Protein AF-A0A0N9HWU1-F1 (afdb_monomer)

Foldseek 3Di:
DDDFDDDPNDTDDDDDDQDPPWDWDWDDDDQKIWIWTHDPVDTDIDMDGPVRVVVCCVVVVVVVVVVVVVVVVVVVVVVVPDDDPVPPD

Solvent-accessible surface area (backbone atoms only — not comparable to full-atom values): 5678 Å² total; per-residue (Å²): 133,86,82,64,66,66,61,98,84,46,72,65,83,88,86,84,83,89,53,97,85,60,43,74,49,76,50,80,53,100,64,34,36,40,33,40,38,43,47,100,90,60,63,52,78,47,77,35,40,60,70,55,44,52,53,48,51,54,55,49,51,52,52,51,51,53,51,52,52,53,52,51,53,52,54,50,56,58,60,77,64,66,76,87,67,90,81,75,127

Radius of gyration: 20.93 Å; Cα contacts (8 Å, |Δi|>4): 59; chains: 1; bounding box: 59×30×54 Å

Nearest PDB structures (foldseek):
  3fa8-assembly2_B  TM=6.413E-01  e=1.775E+00  Homo sapiens
  4zr2-assembly1_B  TM=5.163E-01  e=1.889E+00  Homo sapiens
  5dpq-assembly1_B  TM=5.200E-01  e=3.101E+00  Homo sapiens
  4afi-assembly1_B  TM=4.440E-01  e=2.420E+00  Homo sapiens
  7uct-assembly1_B  TM=5.149E-01  e=4.227E+00  Homo sapiens

Mean predicted aligned error: 10.51 Å

pLDDT: mean 80.14, std 17.69, range [36.12, 98.0]

Secondary structure (DSSP, 8-state):
-----EETTEEP-------TT--EEEEEETTEEEEEEEETTEEEEEEEEHHHHHHHHHHHHHHHHHHHHHHHHHHHHHHTT--S-TT--

Structure (mmCIF, N/CA/C/O backbone):
data_AF-A0A0N9HWU1-F1
#
_entry.id   AF-A0A0N9HWU1-F1
#
loop_
_atom_site.group_PDB
_atom_site.id
_atom_site.type_symbol
_atom_site.label_atom_id
_atom_site.label_alt_id
_atom_site.label_comp_id
_atom_site.label_asym_id
_atom_site.label_entity_id
_atom_site.label_seq_id
_atom_site.pdbx_PDB_ins_code
_atom_site.Cartn_x
_atom_site.Cartn_y
_atom_site.Cartn_z
_atom_site.occupancy
_atom_site.B_iso_or_equiv
_atom_site.auth_seq_id
_atom_site.auth_comp_id
_atom_site.auth_asym_id
_atom_site.auth_atom_id
_atom_site.pdbx_PDB_model_num
ATOM 1 N N . MET A 1 1 ? 6.841 11.478 -2.542 1.00 36.12 1 MET A N 1
ATOM 2 C CA . MET A 1 1 ? 6.998 12.254 -3.791 1.00 36.12 1 MET A CA 1
ATOM 3 C C . MET A 1 1 ? 6.449 11.385 -4.912 1.00 36.12 1 MET A C 1
ATOM 5 O O . MET A 1 1 ? 6.981 10.306 -5.106 1.00 36.12 1 MET A O 1
ATOM 9 N N . VAL A 1 2 ? 5.339 11.767 -5.551 1.00 48.00 2 VAL A N 1
ATOM 10 C CA . VAL A 1 2 ? 4.779 11.015 -6.692 1.00 48.00 2 VAL A CA 1
ATOM 11 C C . VAL A 1 2 ? 5.545 11.456 -7.936 1.00 48.00 2 VAL A C 1
ATOM 13 O O . VAL A 1 2 ? 5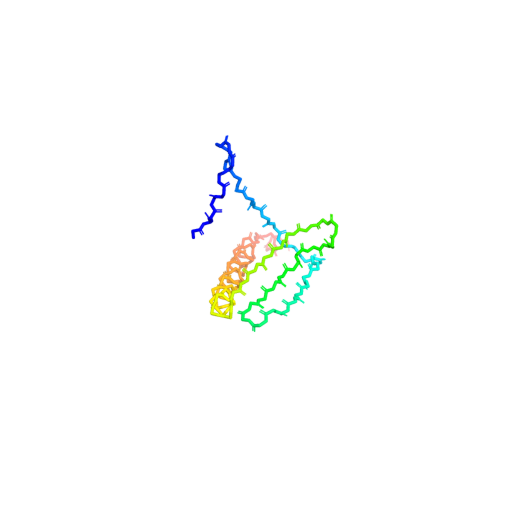.560 12.646 -8.248 1.00 48.00 2 VAL A O 1
ATOM 16 N N . GLY A 1 3 ? 6.241 10.526 -8.592 1.00 44.88 3 GLY A N 1
ATOM 17 C CA . GLY A 1 3 ? 6.986 10.802 -9.817 1.00 44.88 3 GLY A CA 1
ATOM 18 C C . GLY A 1 3 ? 6.025 11.158 -10.947 1.00 44.88 3 GLY A C 1
ATOM 19 O O . GLY A 1 3 ? 5.248 10.322 -11.393 1.00 44.88 3 GLY A O 1
ATOM 20 N N . VAL A 1 4 ? 6.061 12.410 -11.394 1.00 49.53 4 VAL A N 1
ATOM 21 C CA . VAL A 1 4 ? 5.303 12.870 -12.557 1.00 49.53 4 VAL A CA 1
ATOM 22 C C . VAL A 1 4 ? 6.158 12.617 -13.793 1.00 49.53 4 VAL A C 1
ATOM 24 O O . VAL A 1 4 ? 7.132 13.331 -14.031 1.00 49.53 4 VAL A O 1
ATOM 27 N N . LEU A 1 5 ? 5.801 11.615 -14.594 1.00 50.81 5 LEU A N 1
ATOM 28 C CA . LEU A 1 5 ? 6.362 11.472 -15.936 1.00 50.81 5 LEU A CA 1
ATOM 29 C C . LEU A 1 5 ? 5.672 12.490 -16.851 1.00 50.81 5 LEU A C 1
ATOM 31 O O . LEU A 1 5 ? 4.478 12.387 -17.127 1.00 50.81 5 LEU A O 1
ATOM 35 N N . SER A 1 6 ? 6.427 13.497 -17.290 1.00 48.28 6 SER A N 1
ATOM 36 C CA . SER A 1 6 ? 6.001 14.436 -18.329 1.00 48.28 6 SER A CA 1
ATOM 37 C C . SER A 1 6 ? 6.366 13.857 -19.691 1.00 48.28 6 SER A C 1
ATOM 39 O O . SER A 1 6 ? 7.545 13.693 -20.001 1.00 48.28 6 SER A O 1
ATOM 41 N N . SER A 1 7 ? 5.364 13.570 -20.520 1.00 52.91 7 SER A N 1
ATOM 42 C CA . SER A 1 7 ? 5.562 13.417 -21.964 1.00 52.91 7 SER A CA 1
ATOM 43 C C . SER A 1 7 ? 4.764 14.513 -22.668 1.00 52.91 7 SER A C 1
ATOM 45 O O . SER A 1 7 ? 3.586 14.719 -22.380 1.00 52.91 7 SER A O 1
ATOM 47 N N . ASN A 1 8 ? 5.427 15.295 -23.526 1.00 61.03 8 ASN A N 1
ATOM 48 C CA . ASN A 1 8 ? 4.831 16.413 -24.275 1.00 61.03 8 ASN A CA 1
ATOM 49 C C . ASN A 1 8 ? 4.093 17.476 -23.425 1.00 61.03 8 ASN A C 1
ATOM 51 O O . ASN A 1 8 ? 3.175 18.127 -23.917 1.00 61.03 8 ASN A O 1
ATOM 55 N N . GLY A 1 9 ? 4.485 17.676 -22.160 1.00 51.38 9 GLY A N 1
ATOM 56 C CA . GLY A 1 9 ? 3.889 18.693 -21.281 1.00 51.38 9 GLY A CA 1
ATOM 57 C C . GLY A 1 9 ? 2.614 18.259 -20.550 1.00 51.38 9 GLY A C 1
ATOM 58 O O . GLY A 1 9 ? 1.996 19.084 -19.881 1.00 51.38 9 GLY A O 1
ATOM 59 N N . VAL A 1 10 ? 2.228 16.982 -20.631 1.00 44.34 10 VAL A N 1
ATOM 60 C CA . VAL A 1 10 ? 1.127 16.421 -19.837 1.00 44.34 10 VAL A CA 1
ATOM 61 C C . VAL A 1 10 ? 1.697 15.700 -18.620 1.00 44.34 10 VAL A C 1
ATOM 63 O O . VAL A 1 10 ? 2.469 14.752 -18.748 1.00 44.34 10 VAL A O 1
ATOM 66 N N . ALA A 1 11 ? 1.297 16.159 -17.436 1.00 57.34 11 ALA A N 1
ATOM 67 C CA . ALA A 1 11 ? 1.562 15.521 -16.155 1.00 57.34 11 ALA A CA 1
ATOM 68 C C . ALA A 1 11 ? 0.363 14.647 -15.771 1.00 57.34 11 ALA A C 1
ATOM 70 O O . ALA A 1 11 ? -0.736 15.165 -15.569 1.00 57.34 11 ALA A O 1
ATOM 71 N N . VAL A 1 12 ? 0.563 13.333 -15.657 1.00 53.66 12 VAL A N 1
ATOM 72 C CA . VAL A 1 12 ? -0.485 12.410 -15.202 1.00 53.66 12 VAL A CA 1
ATOM 73 C C . VAL A 1 12 ? -0.269 12.106 -13.723 1.00 53.66 12 VAL A C 1
ATOM 75 O O . VAL A 1 12 ? 0.776 11.597 -13.330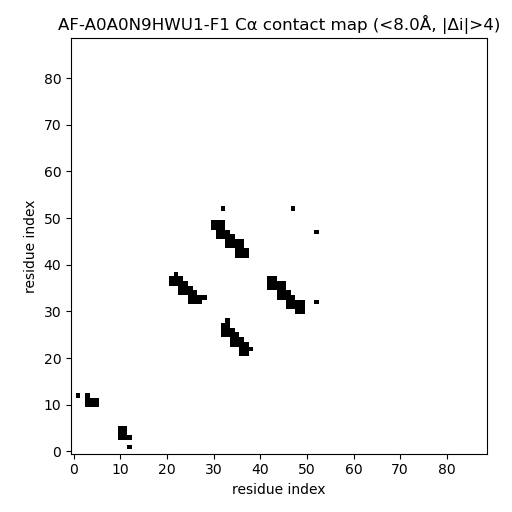 1.00 53.66 12 VAL A O 1
ATOM 78 N N . CYS A 1 13 ? -1.269 12.423 -12.904 1.00 63.09 13 CYS A N 1
ATOM 79 C CA . CYS A 1 13 ? -1.371 11.975 -11.520 1.00 63.09 13 CYS A CA 1
ATOM 80 C C . CYS A 1 13 ? -2.607 11.081 -11.426 1.00 63.09 13 CYS A C 1
ATOM 82 O O . CYS A 1 13 ? -3.714 11.526 -11.736 1.00 63.09 13 CYS A O 1
ATOM 84 N N . ALA A 1 14 ? -2.413 9.820 -11.050 1.00 71.06 14 ALA A N 1
ATOM 85 C CA . ALA A 1 14 ? -3.496 8.864 -10.889 1.00 71.06 14 ALA A CA 1
ATOM 86 C C . ALA A 1 14 ? -3.777 8.652 -9.401 1.00 71.06 14 ALA A C 1
ATOM 88 O O . ALA A 1 14 ? -2.871 8.368 -8.620 1.00 71.06 14 ALA A O 1
ATOM 89 N N . TRP A 1 15 ? -5.048 8.771 -9.026 1.00 75.75 15 TRP A N 1
ATOM 90 C CA . TRP A 1 15 ? -5.541 8.373 -7.714 1.00 75.75 15 TRP A CA 1
ATOM 91 C C . TRP A 1 15 ? -6.349 7.098 -7.889 1.00 75.75 15 TRP A C 1
ATOM 93 O O . TRP A 1 15 ? -7.284 7.061 -8.687 1.00 75.75 15 TRP A O 1
ATOM 103 N N . PHE A 1 16 ? -6.003 6.062 -7.136 1.00 78.31 16 PHE A N 1
ATOM 104 C CA . PHE A 1 16 ? -6.740 4.808 -7.123 1.00 78.31 16 PHE A CA 1
ATOM 105 C C . PHE A 1 16 ? -7.253 4.518 -5.715 1.00 78.31 16 PHE A C 1
ATOM 107 O O . PHE A 1 16 ? -6.632 4.870 -4.712 1.00 78.31 16 PHE A O 1
ATOM 114 N N . LYS A 1 17 ? -8.420 3.877 -5.644 1.00 86.19 17 LYS A N 1
ATOM 115 C CA . LYS A 1 17 ? -9.016 3.404 -4.396 1.00 86.19 17 LYS A CA 1
ATOM 116 C C . LYS A 1 17 ? -9.051 1.884 -4.423 1.00 86.19 17 LYS A C 1
ATOM 118 O O . LYS A 1 17 ? -9.780 1.299 -5.219 1.00 86.19 17 LYS A O 1
ATOM 123 N N . ILE A 1 18 ? -8.311 1.257 -3.516 1.00 88.06 18 ILE A N 1
ATOM 124 C CA . ILE A 1 18 ? -8.396 -0.185 -3.278 1.00 88.06 18 ILE A CA 1
ATOM 125 C C . ILE A 1 18 ? -9.590 -0.425 -2.350 1.00 88.06 18 ILE A C 1
ATOM 127 O O . ILE A 1 18 ? -9.701 0.196 -1.292 1.00 88.06 18 ILE A O 1
ATOM 131 N N . SER A 1 19 ? -10.513 -1.289 -2.763 1.00 89.00 19 SER A N 1
ATOM 132 C CA . SER A 1 19 ? -11.691 -1.665 -1.975 1.00 89.00 19 SER A CA 1
ATOM 133 C C . SER A 1 19 ? -11.693 -3.162 -1.677 1.00 89.00 19 SER A C 1
ATOM 135 O O . SER A 1 19 ? -10.941 -3.923 -2.290 1.00 89.00 19 SER A O 1
ATOM 137 N N . GLY A 1 20 ? -12.519 -3.582 -0.714 1.00 82.69 20 GLY A N 1
ATOM 138 C CA . GLY 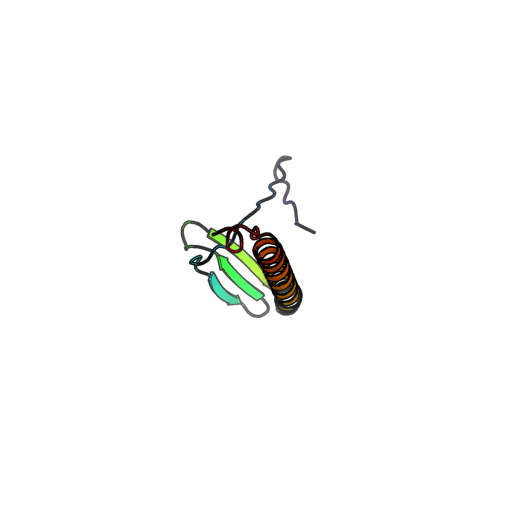A 1 20 ? -12.692 -4.999 -0.400 1.00 82.69 20 GLY A CA 1
ATOM 139 C C . GLY A 1 20 ? -13.139 -5.769 -1.643 1.00 82.69 20 GLY A C 1
ATOM 140 O O . GLY A 1 20 ? -14.138 -5.409 -2.258 1.00 82.69 20 GLY A O 1
ATOM 141 N N . GLY A 1 21 ? -12.374 -6.793 -2.025 1.00 85.38 21 GLY A N 1
ATOM 142 C CA . GLY A 1 21 ? -12.602 -7.578 -3.244 1.00 85.38 21 GLY A CA 1
ATOM 143 C C . GLY A 1 21 ? -11.726 -7.194 -4.441 1.00 85.38 21 GLY A C 1
ATOM 144 O O . GLY A 1 21 ? -11.801 -7.863 -5.467 1.00 85.38 21 GLY A O 1
ATOM 145 N N . CYS A 1 22 ? -10.873 -6.169 -4.331 1.00 87.75 22 CYS A N 1
ATOM 146 C CA . CYS A 1 22 ? -9.810 -5.941 -5.311 1.00 87.75 22 CYS A CA 1
ATOM 147 C C . CYS A 1 22 ? -8.792 -7.088 -5.232 1.00 87.75 22 CYS A C 1
ATOM 149 O O . CYS A 1 22 ? -8.230 -7.325 -4.160 1.00 87.75 22 CYS A O 1
ATOM 151 N N . ALA A 1 23 ? -8.571 -7.805 -6.335 1.00 89.56 23 ALA A N 1
ATOM 152 C CA . ALA A 1 23 ? -7.514 -8.807 -6.395 1.00 89.56 23 ALA A CA 1
ATOM 153 C C . ALA A 1 23 ? -6.146 -8.111 -6.383 1.00 89.56 23 ALA A C 1
ATOM 155 O O . ALA A 1 23 ? -5.972 -7.053 -6.986 1.00 89.56 23 ALA A O 1
ATOM 156 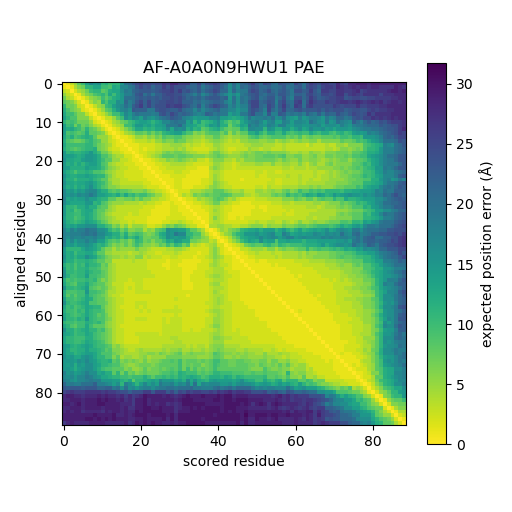N N . ILE A 1 24 ? -5.202 -8.674 -5.637 1.00 90.94 24 ILE A N 1
ATOM 157 C CA . ILE A 1 24 ? -3.833 -8.174 -5.542 1.00 90.94 24 ILE A CA 1
ATOM 158 C C . ILE A 1 24 ? -2.935 -9.379 -5.761 1.00 90.94 24 ILE A C 1
ATOM 160 O O . ILE A 1 24 ? -2.902 -10.291 -4.934 1.00 90.94 24 ILE A O 1
ATOM 164 N N . GLU A 1 25 ? -2.260 -9.398 -6.897 1.00 92.56 25 GLU A N 1
ATOM 165 C CA . GLU A 1 25 ? -1.294 -10.428 -7.260 1.00 92.56 25 GLU A CA 1
ATOM 166 C C . GLU A 1 25 ? 0.111 -9.841 -7.164 1.00 92.56 25 GLU A C 1
ATOM 168 O O . GLU A 1 25 ? 0.278 -8.622 -7.243 1.00 92.56 25 GLU A O 1
ATOM 173 N N . TYR A 1 26 ? 1.118 -10.692 -6.977 1.00 93.38 26 TYR A N 1
ATOM 174 C CA . TYR A 1 26 ? 2.506 -10.253 -7.014 1.00 93.38 26 TYR A CA 1
ATOM 175 C C . TYR A 1 26 ? 3.399 -11.253 -7.740 1.00 93.38 26 TYR A C 1
ATOM 177 O O . TYR A 1 26 ? 3.136 -12.457 -7.752 1.00 93.38 26 TYR A O 1
ATOM 185 N N . ASN A 1 27 ? 4.482 -10.737 -8.306 1.00 94.50 27 ASN A N 1
ATOM 186 C CA . ASN A 1 27 ? 5.577 -11.501 -8.871 1.00 94.50 27 ASN A CA 1
ATOM 187 C C . ASN A 1 27 ? 6.909 -10.954 -8.348 1.00 94.50 27 ASN A C 1
ATOM 189 O O . ASN A 1 27 ? 7.063 -9.750 -8.171 1.00 94.50 27 ASN A O 1
ATOM 193 N N . THR A 1 28 ? 7.877 -11.830 -8.098 1.00 95.38 28 THR A N 1
ATOM 194 C CA . THR A 1 28 ? 9.204 -11.442 -7.595 1.00 95.38 28 THR A CA 1
ATOM 195 C C . THR A 1 28 ? 10.246 -11.525 -8.700 1.00 95.38 28 THR A C 1
ATOM 197 O O . THR A 1 28 ? 10.338 -12.546 -9.387 1.00 95.38 28 THR A O 1
ATOM 200 N N . CYS A 1 29 ? 11.083 -10.500 -8.805 1.00 89.56 29 CYS A N 1
ATOM 201 C CA . CYS A 1 29 ? 12.168 -10.383 -9.767 1.00 89.56 29 CYS A CA 1
ATOM 202 C C . CYS A 1 29 ? 13.450 -9.996 -9.031 1.00 89.56 29 CYS A C 1
ATOM 204 O O . CYS A 1 29 ? 13.648 -8.823 -8.776 1.00 89.56 29 CYS A O 1
ATOM 206 N N . ILE A 1 30 ? 14.322 -10.963 -8.727 1.00 91.75 30 ILE A N 1
ATOM 207 C CA . ILE A 1 30 ? 15.626 -10.771 -8.053 1.00 91.75 30 ILE A CA 1
ATOM 208 C C . ILE A 1 30 ? 15.532 -9.921 -6.767 1.00 91.75 30 ILE A C 1
ATOM 210 O O . ILE A 1 30 ? 15.440 -10.501 -5.690 1.00 91.75 30 ILE A O 1
ATOM 214 N N . ASP A 1 31 ? 15.582 -8.594 -6.879 1.00 91.94 31 ASP A N 1
ATOM 215 C CA . ASP A 1 31 ? 15.591 -7.581 -5.818 1.00 91.94 31 ASP A CA 1
ATOM 216 C C . ASP A 1 31 ? 14.321 -6.703 -5.768 1.00 91.94 31 ASP A C 1
ATOM 218 O O . ASP A 1 31 ? 14.198 -5.818 -4.917 1.00 91.94 31 ASP A O 1
ATOM 222 N N . GLU A 1 32 ? 13.356 -6.972 -6.646 1.00 94.88 32 GLU A N 1
ATOM 223 C CA . GLU A 1 32 ? 12.099 -6.242 -6.767 1.00 94.88 32 GLU A CA 1
ATOM 224 C C . GLU A 1 32 ? 10.878 -7.168 -6.675 1.00 94.88 32 GLU A C 1
ATOM 226 O O . GLU A 1 32 ? 10.914 -8.365 -6.981 1.00 94.88 32 GLU A O 1
ATOM 231 N N . VAL A 1 33 ? 9.750 -6.583 -6.286 1.00 94.81 33 VAL A N 1
ATOM 232 C CA . VAL A 1 33 ? 8.420 -7.172 -6.407 1.00 94.81 33 VAL A CA 1
ATOM 233 C C . VAL A 1 33 ? 7.562 -6.293 -7.305 1.00 94.81 33 VAL A C 1
ATOM 235 O O . VAL A 1 33 ? 7.540 -5.072 -7.170 1.00 94.81 33 VAL A O 1
ATOM 238 N N . GLU A 1 34 ? 6.831 -6.926 -8.209 1.00 93.56 34 GLU A N 1
ATOM 239 C CA . GLU A 1 34 ? 5.793 -6.311 -9.024 1.00 93.56 34 GLU A CA 1
ATOM 240 C C . GLU A 1 34 ? 4.435 -6.751 -8.484 1.00 93.56 34 GLU A C 1
ATOM 242 O O . GLU A 1 34 ? 4.167 -7.945 -8.373 1.00 93.56 34 GLU A O 1
ATOM 247 N N . PHE A 1 35 ? 3.581 -5.795 -8.141 1.00 91.81 35 PHE A N 1
ATOM 248 C CA . PHE A 1 35 ? 2.193 -6.017 -7.766 1.00 91.81 35 PHE A CA 1
ATOM 249 C C . PHE A 1 35 ? 1.275 -5.657 -8.920 1.00 91.81 35 PHE A C 1
ATOM 251 O O . PHE A 1 35 ? 1.399 -4.568 -9.471 1.00 91.81 35 PHE A O 1
ATOM 258 N N . THR A 1 36 ? 0.276 -6.497 -9.167 1.00 91.12 36 THR A N 1
ATOM 259 C CA . THR A 1 36 ? -0.862 -6.173 -10.028 1.00 91.12 36 THR A CA 1
ATOM 260 C C . THR A 1 36 ? -2.101 -6.002 -9.161 1.00 91.12 36 THR A C 1
ATOM 262 O O . THR A 1 36 ? -2.555 -6.933 -8.491 1.00 91.12 36 THR A O 1
ATOM 265 N N . LEU A 1 37 ? -2.657 -4.792 -9.165 1.00 89.00 37 LEU A N 1
ATOM 266 C CA . LEU A 1 37 ? -3.868 -4.428 -8.432 1.00 89.00 37 LEU A CA 1
ATOM 267 C C . LEU A 1 37 ? -5.064 -4.439 -9.388 1.00 89.00 37 LEU A C 1
ATOM 269 O O . LEU A 1 37 ? -5.111 -3.657 -10.337 1.00 89.00 37 LEU A O 1
ATOM 273 N N . GLY A 1 38 ? -6.060 -5.277 -9.114 1.00 86.00 38 GLY A N 1
ATOM 274 C CA . GLY A 1 38 ? -7.224 -5.492 -9.970 1.00 86.00 38 GLY A CA 1
ATOM 275 C C . GLY A 1 38 ? -7.087 -6.771 -10.792 1.00 86.00 38 GLY A C 1
ATOM 276 O O . GLY A 1 38 ? -6.769 -7.823 -10.254 1.00 86.00 38 GLY A O 1
ATOM 277 N N . GLY A 1 39 ? -7.386 -6.705 -12.090 1.00 73.06 39 GLY A N 1
ATOM 278 C CA . GLY A 1 39 ? -7.259 -7.849 -12.996 1.00 73.06 39 GLY A CA 1
ATOM 279 C C . GLY A 1 39 ? -6.291 -7.570 -14.141 1.00 73.06 39 GLY A C 1
ATOM 280 O O . GLY A 1 39 ? -6.065 -6.418 -14.503 1.00 73.06 39 GLY A O 1
ATOM 281 N N . ARG A 1 40 ? -5.796 -8.634 -14.783 1.00 59.47 40 ARG A N 1
ATOM 282 C CA . ARG A 1 40 ? -4.787 -8.581 -15.862 1.00 59.47 40 ARG A CA 1
ATOM 283 C C . ARG A 1 40 ? -5.130 -7.653 -17.041 1.00 59.47 40 ARG A C 1
ATOM 285 O O . ARG A 1 40 ? -4.239 -7.247 -17.774 1.00 59.47 40 ARG A O 1
ATOM 292 N N . THR A 1 41 ? -6.410 -7.340 -17.259 1.00 66.81 41 THR A N 1
ATOM 293 C CA . THR A 1 41 ? -6.877 -6.467 -18.355 1.00 66.81 41 THR A CA 1
ATOM 294 C C . THR A 1 41 ? -7.324 -5.075 -17.904 1.00 66.81 41 THR A C 1
ATOM 296 O O . THR A 1 41 ? -7.635 -4.247 -18.755 1.00 66.81 41 THR A O 1
ATOM 299 N N . ASN A 1 42 ? -7.431 -4.820 -16.598 1.00 65.31 42 ASN A N 1
ATOM 300 C CA . ASN A 1 42 ? -7.842 -3.527 -16.052 1.00 65.31 42 ASN A CA 1
ATOM 301 C C . ASN A 1 4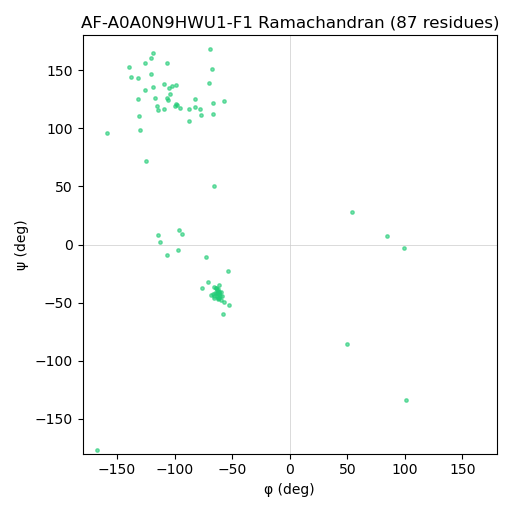2 ? -7.356 -3.421 -14.600 1.00 65.31 42 ASN A C 1
ATOM 303 O O . ASN A 1 42 ? -7.990 -3.951 -13.682 1.00 65.31 42 ASN A O 1
ATOM 307 N N . GLY A 1 43 ? -6.208 -2.777 -14.420 1.00 76.69 43 GLY A N 1
ATOM 308 C CA . GLY A 1 43 ? -5.514 -2.702 -13.146 1.00 76.69 43 GLY A CA 1
ATOM 309 C C . GLY A 1 43 ? -4.405 -1.658 -13.152 1.00 76.69 43 GLY A C 1
ATOM 310 O O . GLY A 1 43 ? -4.229 -0.920 -14.123 1.00 76.69 43 GLY A O 1
ATOM 311 N N . PHE A 1 44 ? -3.688 -1.590 -12.040 1.00 81.88 44 PHE A N 1
ATOM 312 C CA . PHE A 1 44 ? -2.498 -0.765 -11.882 1.00 81.88 44 PHE A CA 1
ATOM 313 C C . PHE A 1 44 ? -1.354 -1.653 -11.410 1.00 81.88 44 PHE A C 1
ATOM 315 O O . PHE A 1 44 ? -1.539 -2.428 -10.469 1.00 81.88 44 PHE A O 1
ATOM 322 N N . ASP A 1 45 ? -0.196 -1.505 -12.045 1.00 86.19 45 ASP A N 1
ATOM 323 C CA . ASP A 1 45 ? 1.011 -2.214 -11.649 1.00 86.19 45 ASP A CA 1
ATOM 324 C C . ASP A 1 45 ? 1.903 -1.305 -10.801 1.00 86.19 45 ASP A C 1
ATOM 326 O O . ASP A 1 45 ? 2.075 -0.114 -11.084 1.00 86.19 45 ASP A O 1
ATOM 330 N N . PHE A 1 46 ? 2.449 -1.868 -9.729 1.00 86.62 46 PHE A N 1
ATOM 331 C CA . PHE A 1 46 ? 3.309 -1.180 -8.775 1.00 86.62 46 PHE A CA 1
ATOM 332 C C . PHE A 1 46 ? 4.554 -2.020 -8.520 1.00 86.62 46 PHE A C 1
ATOM 334 O O . PHE A 1 46 ? 4.440 -3.174 -8.121 1.00 86.62 46 PHE A O 1
ATOM 341 N N . VAL A 1 47 ? 5.734 -1.433 -8.708 1.00 91.88 47 VAL A N 1
ATOM 342 C CA . VAL A 1 47 ? 7.013 -2.095 -8.434 1.00 91.88 47 VAL A CA 1
ATOM 343 C C . VAL A 1 47 ? 7.666 -1.471 -7.207 1.00 91.88 47 VAL A C 1
ATOM 345 O O . VAL A 1 47 ? 7.661 -0.247 -7.051 1.00 91.88 47 VAL A O 1
ATOM 348 N N . ALA A 1 48 ? 8.239 -2.314 -6.353 1.00 93.00 48 ALA A N 1
ATOM 349 C CA . ALA A 1 48 ? 9.047 -1.900 -5.214 1.00 93.00 48 ALA A CA 1
ATOM 350 C C . ALA A 1 48 ? 10.286 -2.786 -5.074 1.00 93.00 48 ALA A C 1
ATOM 352 O O . ALA A 1 48 ? 10.210 -3.995 -5.275 1.00 93.00 48 ALA A O 1
ATOM 353 N N . THR A 1 49 ? 11.404 -2.190 -4.663 1.00 96.38 49 THR A N 1
ATOM 354 C CA . THR A 1 49 ? 12.555 -2.935 -4.137 1.00 96.38 49 THR A CA 1
ATOM 355 C C . THR A 1 49 ? 12.219 -3.542 -2.772 1.00 96.38 49 THR A C 1
ATOM 357 O O . THR A 1 49 ? 11.226 -3.156 -2.152 1.00 96.38 49 THR A O 1
ATOM 360 N N . GLU A 1 50 ? 13.060 -4.445 -2.263 1.00 95.19 50 GLU A N 1
ATOM 361 C CA . GLU A 1 50 ? 12.914 -5.001 -0.905 1.00 95.19 50 GLU A CA 1
ATOM 362 C C . GLU A 1 50 ? 12.804 -3.907 0.177 1.00 95.19 50 GLU A C 1
ATOM 364 O O . GLU A 1 50 ? 11.827 -3.877 0.925 1.00 95.19 50 GLU A O 1
ATOM 369 N N . GLU A 1 51 ? 13.744 -2.956 0.202 1.00 95.12 51 GLU A N 1
ATOM 370 C CA . GLU A 1 51 ? 13.740 -1.829 1.153 1.00 95.12 51 GLU A CA 1
ATOM 371 C C . GLU A 1 51 ? 12.480 -0.961 0.999 1.00 95.12 51 GLU A C 1
ATOM 373 O O . GLU A 1 51 ? 11.828 -0.592 1.978 1.00 95.12 51 GLU A O 1
ATOM 378 N N . GLY A 1 52 ? 12.095 -0.660 -0.246 1.00 94.38 52 GLY A N 1
ATOM 379 C CA . GLY A 1 52 ? 10.897 0.128 -0.523 1.00 94.38 52 GLY A CA 1
ATOM 380 C C . GLY A 1 52 ? 9.616 -0.579 -0.074 1.00 94.38 52 GLY A C 1
ATOM 381 O O . GLY A 1 52 ? 8.695 0.070 0.430 1.00 94.38 52 GLY A O 1
ATOM 382 N N . LEU A 1 53 ? 9.554 -1.905 -0.224 1.00 94.62 53 LEU A N 1
ATOM 383 C CA . LEU A 1 53 ? 8.431 -2.719 0.226 1.00 94.62 53 LEU A CA 1
ATOM 384 C C . LEU A 1 53 ? 8.348 -2.768 1.753 1.00 94.62 53 LEU A C 1
ATOM 386 O O . LEU A 1 53 ? 7.252 -2.626 2.297 1.00 94.62 53 LEU A O 1
ATOM 390 N N . GLU A 1 54 ? 9.479 -2.938 2.440 1.00 96.69 54 GLU A N 1
ATOM 391 C CA . GLU A 1 54 ? 9.539 -2.917 3.905 1.00 96.69 54 GLU A CA 1
ATOM 392 C C . GLU A 1 54 ? 8.987 -1.594 4.447 1.00 96.69 54 GLU A C 1
ATOM 394 O O . GLU A 1 54 ? 8.055 -1.589 5.259 1.00 96.69 54 GLU A O 1
ATOM 399 N N . GLN A 1 55 ? 9.455 -0.470 3.897 1.00 95.50 55 GLN A N 1
ATOM 400 C CA . GLN A 1 55 ? 8.968 0.856 4.268 1.00 95.50 55 GLN A CA 1
ATOM 401 C C . GLN A 1 55 ? 7.470 1.035 3.968 1.00 95.50 55 GLN A C 1
ATOM 403 O O . GLN A 1 55 ? 6.729 1.620 4.766 1.00 95.50 55 GLN A O 1
ATOM 408 N N . PHE A 1 56 ? 6.994 0.536 2.823 1.00 93.94 56 PHE A N 1
ATOM 409 C CA . PHE A 1 56 ? 5.578 0.604 2.460 1.00 93.94 56 PHE A CA 1
ATOM 410 C C . PHE A 1 56 ? 4.695 -0.178 3.444 1.00 93.94 56 PHE A C 1
ATOM 412 O O . PHE A 1 56 ? 3.637 0.314 3.846 1.00 93.94 56 PHE A O 1
ATOM 419 N N . ILE A 1 57 ? 5.132 -1.368 3.864 1.00 96.19 57 ILE A N 1
ATOM 420 C CA . ILE A 1 57 ? 4.422 -2.199 4.844 1.00 96.19 57 ILE A CA 1
ATOM 421 C C . ILE A 1 57 ? 4.393 -1.519 6.213 1.00 96.19 57 ILE A C 1
ATOM 423 O O . ILE A 1 57 ? 3.335 -1.494 6.850 1.00 96.19 57 ILE A O 1
ATOM 427 N N . GLU A 1 58 ? 5.516 -0.957 6.662 1.00 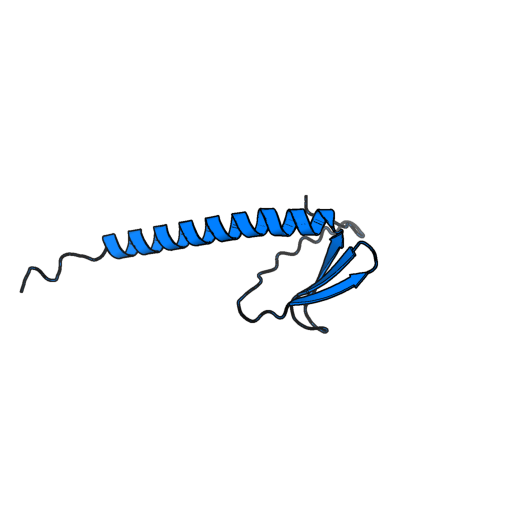96.44 58 GLU A N 1
ATOM 428 C CA . GLU A 1 58 ? 5.616 -0.252 7.942 1.00 96.44 58 GLU A CA 1
ATOM 429 C C . GLU A 1 58 ? 4.619 0.913 8.000 1.00 96.44 58 GLU A C 1
ATOM 431 O O . GLU A 1 58 ? 3.678 0.901 8.802 1.00 96.44 58 GLU A O 1
ATOM 436 N N . VAL A 1 59 ? 4.746 1.866 7.072 1.00 97.19 59 VAL A N 1
ATOM 437 C CA . VAL A 1 59 ? 3.885 3.056 7.016 1.00 97.19 59 VAL A CA 1
ATOM 438 C C . VAL A 1 59 ? 2.426 2.674 6.750 1.00 97.19 59 VAL A C 1
ATOM 440 O O . VAL A 1 59 ? 1.508 3.241 7.348 1.00 97.19 59 VAL A O 1
ATOM 443 N N . GLY A 1 60 ? 2.177 1.686 5.886 1.00 95.31 60 GLY A N 1
ATOM 444 C CA . GLY A 1 60 ? 0.833 1.183 5.604 1.00 95.31 60 GLY A CA 1
ATOM 445 C C . GLY A 1 60 ? 0.163 0.567 6.835 1.00 95.31 60 GLY A C 1
ATOM 446 O O . GLY A 1 60 ? -1.028 0.786 7.078 1.00 95.31 60 GLY A O 1
ATOM 447 N N . THR A 1 61 ? 0.929 -0.147 7.662 1.00 97.75 61 THR A N 1
ATOM 448 C CA . THR A 1 61 ? 0.447 -0.728 8.921 1.00 97.75 61 THR A CA 1
ATOM 449 C C . THR A 1 61 ? 0.087 0.358 9.930 1.00 97.75 61 THR A C 1
ATOM 451 O O . THR A 1 61 ? -0.960 0.274 10.582 1.00 97.75 61 THR A O 1
ATOM 454 N N . GLU A 1 62 ? 0.908 1.399 10.047 1.00 98.00 62 GLU A N 1
ATOM 455 C CA . GLU A 1 62 ? 0.606 2.558 10.891 1.00 98.00 62 GLU A CA 1
ATOM 456 C C . GLU A 1 62 ? -0.648 3.298 10.420 1.00 98.00 62 GLU A C 1
ATOM 458 O O . GLU A 1 62 ? -1.549 3.574 11.220 1.00 98.00 62 GLU A O 1
ATOM 463 N N . ALA A 1 63 ? -0.765 3.542 9.114 1.00 96.94 63 ALA A N 1
ATOM 464 C CA . ALA A 1 63 ? -1.934 4.178 8.520 1.00 96.94 63 ALA A CA 1
ATOM 465 C C . ALA A 1 63 ? -3.217 3.369 8.775 1.00 96.94 63 ALA A C 1
ATOM 467 O O . ALA A 1 63 ? -4.252 3.941 9.130 1.00 96.94 63 ALA A O 1
ATOM 468 N N . LEU A 1 64 ? -3.155 2.036 8.672 1.00 96.44 64 LEU A N 1
ATOM 469 C CA . LEU A 1 64 ? -4.285 1.159 8.982 1.00 96.44 64 LEU A CA 1
ATOM 470 C C . LEU A 1 64 ? -4.703 1.254 10.457 1.00 96.44 64 LEU A C 1
ATOM 472 O O . LEU A 1 64 ? -5.900 1.288 10.757 1.00 96.44 64 LEU A O 1
ATOM 476 N N . ARG A 1 65 ? -3.741 1.312 11.388 1.00 98.00 65 ARG A N 1
ATOM 477 C CA . ARG A 1 65 ? -4.029 1.505 12.822 1.00 98.00 65 ARG A CA 1
ATOM 478 C C . ARG A 1 65 ? -4.716 2.847 13.069 1.00 98.00 65 ARG A C 1
ATOM 480 O O . ARG A 1 65 ? -5.743 2.879 13.744 1.00 98.00 65 ARG A O 1
ATOM 487 N N . ALA A 1 66 ? -4.200 3.924 12.480 1.00 97.44 66 ALA A N 1
ATOM 488 C CA . ALA A 1 66 ? -4.790 5.254 12.596 1.00 97.44 66 ALA A CA 1
ATOM 489 C C . ALA A 1 66 ? -6.215 5.308 12.021 1.00 97.44 66 ALA A C 1
ATOM 491 O O . ALA A 1 66 ? -7.104 5.904 12.629 1.00 97.44 66 ALA A O 1
ATOM 492 N N . LEU A 1 67 ? -6.460 4.647 10.883 1.00 96.62 67 LEU A N 1
ATOM 493 C CA . LEU A 1 67 ? -7.791 4.574 10.284 1.00 96.62 67 LEU A CA 1
ATOM 4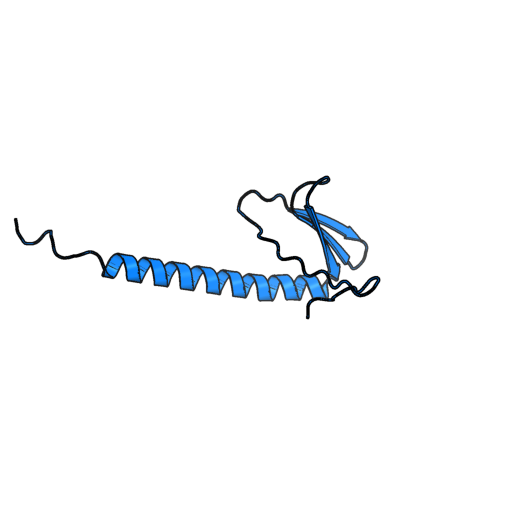94 C C . LEU A 1 67 ? -8.789 3.881 11.220 1.00 96.62 67 LEU A C 1
ATOM 496 O O . LEU A 1 67 ? -9.871 4.411 11.450 1.00 96.62 67 LEU A O 1
ATOM 500 N N . ARG A 1 68 ? -8.404 2.743 11.811 1.00 97.19 68 ARG A N 1
ATOM 501 C CA . ARG A 1 68 ? -9.242 2.007 12.774 1.00 97.19 68 ARG A CA 1
ATOM 502 C C . ARG A 1 68 ? -9.566 2.832 14.017 1.00 97.19 68 ARG A C 1
ATOM 504 O O . ARG A 1 68 ? -10.713 2.818 14.453 1.00 97.19 68 ARG A O 1
ATOM 511 N N . ALA A 1 69 ? -8.585 3.555 14.557 1.00 96.19 69 ALA A N 1
ATOM 512 C CA . ALA A 1 69 ? -8.798 4.438 15.702 1.00 96.19 69 ALA A CA 1
ATOM 513 C C . ALA A 1 69 ? -9.846 5.518 15.384 1.00 96.19 69 ALA A C 1
ATOM 515 O O . ALA A 1 69 ? -10.821 5.664 16.115 1.00 96.19 69 ALA A O 1
ATOM 516 N N . ARG A 1 70 ? -9.718 6.186 14.230 1.00 94.25 70 ARG A N 1
ATOM 517 C CA . ARG A 1 70 ? -10.686 7.203 13.784 1.00 94.25 70 ARG A CA 1
ATOM 518 C C . ARG A 1 70 ? -12.079 6.637 13.525 1.00 94.25 70 ARG A C 1
ATOM 520 O O . ARG A 1 70 ? -13.073 7.304 13.797 1.00 94.25 70 ARG A O 1
ATOM 527 N N . THR A 1 71 ? -12.173 5.422 12.984 1.00 93.50 71 THR A N 1
ATOM 528 C CA . THR A 1 71 ? -13.467 4.753 12.805 1.00 93.50 71 THR A CA 1
ATOM 529 C C . THR A 1 71 ? -14.136 4.490 14.154 1.00 93.50 71 THR A C 1
ATOM 531 O O . THR A 1 71 ? -15.313 4.802 14.301 1.00 93.50 71 THR A O 1
ATOM 534 N N . ALA A 1 72 ? -13.387 4.010 15.151 1.00 93.00 72 ALA A N 1
ATOM 53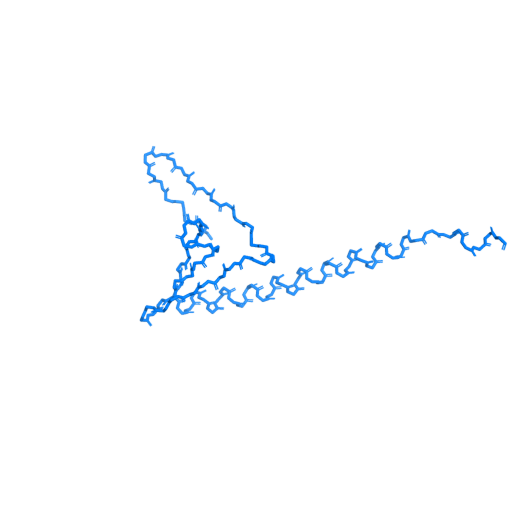5 C CA . ALA A 1 72 ? -13.915 3.774 16.493 1.00 93.00 72 ALA A CA 1
ATOM 536 C C . ALA A 1 72 ? -14.354 5.074 17.197 1.00 93.00 72 ALA A C 1
ATOM 538 O O . ALA A 1 72 ? -15.421 5.103 17.803 1.00 93.00 72 ALA A O 1
ATOM 539 N N . GLU A 1 73 ? -13.575 6.157 17.082 1.00 92.62 73 GLU A N 1
ATOM 540 C CA . GLU A 1 73 ? -13.938 7.484 17.611 1.00 92.62 73 GLU A CA 1
ATOM 541 C C . GLU A 1 73 ? -15.256 7.993 17.014 1.00 92.62 73 GLU A C 1
ATOM 543 O O . GLU A 1 73 ? -16.126 8.478 17.738 1.00 92.62 73 GLU A O 1
ATOM 548 N N . ARG A 1 74 ? -15.429 7.840 15.694 1.00 91.62 74 ARG A N 1
ATOM 549 C CA . ARG A 1 74 ? -16.663 8.215 14.996 1.00 91.62 74 ARG A CA 1
ATOM 550 C C . ARG A 1 74 ? -17.864 7.403 15.487 1.00 91.62 74 ARG A C 1
ATOM 552 O O . ARG A 1 74 ? -18.914 7.980 15.742 1.00 91.62 74 ARG A O 1
ATOM 559 N N . GLU A 1 75 ? -17.713 6.089 15.634 1.00 90.31 75 GLU A N 1
ATOM 560 C CA . GLU A 1 75 ? -18.783 5.214 16.129 1.00 90.31 75 GLU A CA 1
ATOM 561 C C . GLU A 1 75 ? -19.155 5.507 17.592 1.00 90.31 75 GLU A C 1
ATOM 563 O O . GLU A 1 75 ? -20.329 5.436 17.948 1.00 90.31 75 GLU A O 1
ATOM 568 N N . ALA A 1 76 ? -18.181 5.849 18.442 1.00 84.81 76 ALA A N 1
ATOM 569 C CA . ALA A 1 76 ? -18.433 6.248 19.826 1.00 84.81 76 ALA A CA 1
ATOM 570 C C . ALA A 1 76 ? -19.209 7.573 19.899 1.00 84.81 76 ALA A C 1
ATOM 572 O O . ALA A 1 76 ? -20.221 7.650 20.589 1.00 84.81 76 ALA A O 1
ATOM 573 N N . ALA A 1 77 ? -18.802 8.575 19.112 1.00 84.19 77 ALA A N 1
ATOM 574 C CA . ALA A 1 77 ? -19.504 9.854 19.032 1.00 84.19 77 ALA A CA 1
ATOM 575 C C . ALA A 1 77 ? -20.954 9.711 18.527 1.00 84.19 77 ALA A C 1
ATOM 577 O O . ALA A 1 77 ? -21.839 10.428 18.985 1.00 84.19 77 ALA A O 1
ATOM 578 N N . GLU A 1 78 ? -21.214 8.776 17.606 1.00 81.56 78 GLU A N 1
ATOM 579 C CA . GLU A 1 78 ? -22.569 8.479 17.117 1.00 81.56 78 GLU A CA 1
ATOM 580 C C . GLU A 1 78 ? -23.437 7.763 18.171 1.00 81.56 78 GLU A C 1
ATOM 582 O O . GLU A 1 78 ? -24.644 7.989 18.216 1.00 81.56 78 GLU A O 1
ATOM 587 N N . ARG A 1 79 ? -22.847 6.935 19.046 1.00 73.75 79 ARG A N 1
ATOM 588 C CA . ARG A 1 79 ? -23.561 6.250 20.143 1.00 73.75 79 ARG A CA 1
ATOM 589 C C . ARG A 1 79 ? -23.877 7.171 21.317 1.00 73.75 79 ARG A C 1
ATOM 591 O O . ARG A 1 79 ? -24.961 7.069 21.881 1.00 73.75 79 ARG A O 1
ATOM 598 N N . ASP A 1 80 ? -22.965 8.080 21.646 1.00 75.38 80 ASP A N 1
ATOM 599 C CA . ASP A 1 80 ? -23.158 9.066 22.716 1.00 75.38 80 ASP A CA 1
ATOM 600 C C . ASP A 1 80 ? -24.161 10.173 22.322 1.00 75.38 80 ASP A C 1
ATOM 602 O O . ASP A 1 80 ? -24.605 10.942 23.172 1.00 75.38 80 ASP A O 1
ATOM 606 N N . GLY A 1 81 ? -24.545 10.241 21.040 1.00 61.59 81 GLY A N 1
ATOM 607 C CA . GLY A 1 81 ? -25.568 11.136 20.491 1.00 61.59 81 GLY A CA 1
ATOM 608 C C . GLY A 1 81 ? -26.973 10.531 20.338 1.00 61.59 81 GLY A C 1
ATOM 609 O O . GLY A 1 81 ? -27.798 11.136 19.655 1.00 61.59 81 GLY A O 1
ATOM 610 N N . VAL A 1 82 ? -27.265 9.355 20.913 1.00 57.75 82 VAL A N 1
ATOM 611 C CA . VAL A 1 82 ? -28.625 8.776 20.914 1.00 57.75 82 VAL A CA 1
ATOM 612 C C . VAL A 1 82 ? -29.486 9.475 21.976 1.00 57.75 82 VAL A C 1
ATOM 614 O O . VAL A 1 82 ? -29.187 9.420 23.168 1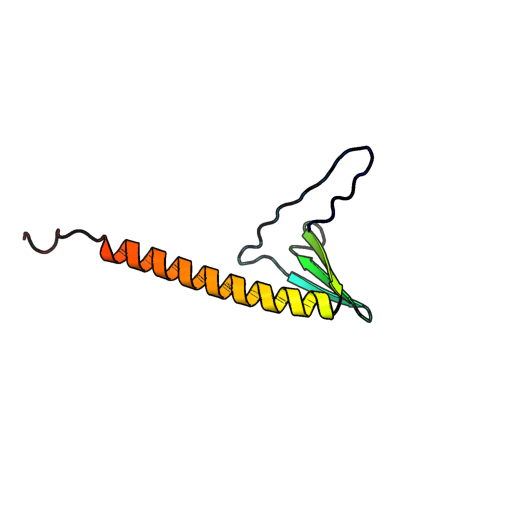.00 57.75 82 VAL A O 1
ATOM 617 N N . GLU A 1 83 ? -30.539 10.158 21.519 1.00 52.53 83 GLU A N 1
ATOM 618 C CA . GLU A 1 83 ? -31.421 11.000 22.332 1.00 52.53 83 GLU A CA 1
ATOM 619 C C . GLU A 1 83 ? -32.293 10.248 23.354 1.00 52.53 83 GLU A C 1
ATOM 621 O O . GLU A 1 83 ? -32.723 9.110 23.173 1.00 52.53 83 GLU A O 1
ATOM 626 N N . LEU A 1 84 ? -32.571 10.991 24.426 1.00 55.97 84 LEU A N 1
ATOM 627 C CA . LEU A 1 84 ? -33.356 10.727 25.630 1.00 55.97 84 LEU A CA 1
ATOM 628 C C . LEU A 1 84 ? -34.875 10.539 25.387 1.00 55.97 84 LEU A C 1
ATOM 630 O O . LEU A 1 84 ? -35.665 11.170 26.084 1.00 55.97 84 LEU A O 1
ATOM 634 N N . ASP A 1 85 ? -35.313 9.690 24.453 1.00 54.75 85 ASP A N 1
ATOM 635 C CA . ASP A 1 85 ? -36.761 9.465 24.222 1.00 54.75 85 ASP A CA 1
ATOM 636 C C . ASP A 1 85 ? -37.347 8.223 24.936 1.00 54.75 85 ASP A C 1
ATOM 638 O O . ASP A 1 85 ? -38.560 8.050 24.977 1.00 54.75 85 ASP A O 1
ATOM 642 N N . ASP A 1 86 ? -36.525 7.411 25.616 1.00 56.84 86 ASP A N 1
ATOM 643 C CA . ASP A 1 86 ? -36.981 6.221 26.371 1.00 56.84 86 ASP A CA 1
ATOM 644 C C . ASP A 1 86 ? -37.254 6.476 27.876 1.00 56.84 86 ASP A C 1
ATOM 646 O O . ASP A 1 86 ? -37.476 5.541 28.646 1.00 56.84 86 ASP A O 1
ATOM 650 N N . LEU A 1 87 ? -37.248 7.737 28.334 1.00 57.62 87 LEU A N 1
ATOM 651 C CA . LEU A 1 87 ? -37.584 8.109 29.726 1.00 57.62 87 LEU A CA 1
ATOM 652 C C . LEU A 1 87 ? -38.860 8.957 29.863 1.00 57.62 87 LEU A C 1
ATOM 654 O O . LEU A 1 87 ? -39.181 9.412 30.963 1.00 57.62 87 LEU A O 1
ATOM 658 N N . ALA A 1 88 ? -39.617 9.130 28.780 1.00 53.06 88 ALA A N 1
ATOM 659 C CA . ALA A 1 88 ? -40.936 9.755 28.798 1.00 53.06 88 ALA A CA 1
ATOM 660 C C . ALA A 1 88 ? -41.988 8.819 28.179 1.00 53.06 88 ALA A C 1
ATOM 662 O O . ALA A 1 88 ? -42.494 9.060 27.086 1.00 53.06 88 ALA A O 1
ATOM 663 N N . GLY A 1 89 ? -42.327 7.751 28.905 1.00 48.78 89 GLY A N 1
ATOM 664 C CA . GLY A 1 89 ? -43.441 6.850 28.597 1.00 48.78 89 GLY A CA 1
ATOM 665 C C . GLY A 1 89 ? -43.881 6.057 29.813 1.00 48.78 89 GLY A C 1
ATOM 666 O O . GLY A 1 89 ? -43.166 5.093 30.153 1.00 48.78 89 GLY A O 1
#

Sequence (89 aa):
MVGVLSSNGVAVCAWFKISGGCAIEYNTCIDEVEFTLGGRTNGFDFVATEEGLEQFIEVGTEALRALRARTAEREAAERDGVELDDLAG

Organism: NCBI:txid860235